Protein AF-A0A3D3RR50-F1 (afdb_monomer_lite)

Radius of gyration: 24.53 Å; chains: 1; bounding box: 63×45×63 Å

Sequence (146 aa):
MRALFVLNFIIPFVMICLGFFLRKYPVSDMSSQNGYNTPTSRKSQAHWDYAQKIAPDIFLSLGKILLIIEIIVNIILLLVQASVDNSIIVGACVGMVFLFLAFYQTESRIKEKFQDKTIGLSLLKLYGNSLFDHSFVFDIEKRVLI

Structure (mmCIF, N/CA/C/O backbone):
data_AF-A0A3D3RR50-F1
#
_entry.id   AF-A0A3D3RR50-F1
#
loop_
_atom_site.group_PDB
_atom_site.id
_atom_site.type_symbol
_atom_site.label_atom_id
_atom_site.label_alt_id
_atom_site.label_comp_id
_atom_site.label_asym_id
_atom_site.label_entity_id
_atom_site.label_seq_id
_atom_site.pdbx_PDB_ins_code
_atom_site.Cartn_x
_atom_site.Cartn_y
_atom_site.Cartn_z
_atom_site.occupancy
_atom_site.B_iso_or_equiv
_atom_site.auth_seq_id
_atom_site.auth_comp_id
_atom_site.auth_asym_id
_atom_site.auth_atom_id
_atom_site.pdbx_PDB_model_num
ATOM 1 N N . MET A 1 1 ? 17.407 -11.142 -21.395 1.00 67.31 1 MET A N 1
ATOM 2 C CA . MET A 1 1 ? 17.844 -10.229 -20.312 1.00 67.31 1 MET A CA 1
ATOM 3 C C . MET A 1 1 ? 16.911 -9.033 -20.078 1.00 67.31 1 MET A C 1
ATOM 5 O O . MET A 1 1 ? 16.655 -8.741 -18.924 1.00 67.31 1 MET A O 1
ATOM 9 N N . ARG A 1 2 ? 16.305 -8.392 -21.097 1.00 74.88 2 ARG A N 1
ATOM 10 C CA . ARG A 1 2 ? 15.352 -7.269 -20.881 1.00 74.88 2 ARG A CA 1
ATOM 11 C C . ARG A 1 2 ? 13.983 -7.653 -20.292 1.00 74.88 2 ARG A C 1
ATOM 13 O O . ARG A 1 2 ? 13.305 -6.804 -19.734 1.00 74.88 2 ARG A O 1
ATOM 20 N N . ALA A 1 3 ? 13.592 -8.926 -20.360 1.00 82.19 3 ALA A N 1
ATOM 21 C CA . ALA A 1 3 ? 12.351 -9.412 -19.747 1.00 82.19 3 ALA A CA 1
ATOM 22 C C . ALA A 1 3 ? 12.326 -9.269 -18.211 1.00 82.19 3 ALA A C 1
ATOM 24 O O . ALA A 1 3 ? 11.255 -9.237 -17.618 1.00 82.19 3 ALA A O 1
ATOM 25 N N . LEU A 1 4 ? 13.492 -9.141 -17.566 1.00 89.25 4 LEU A N 1
ATOM 26 C CA . LEU A 1 4 ? 13.601 -9.034 -16.109 1.00 89.25 4 LEU A CA 1
ATOM 27 C C . LEU A 1 4 ? 13.044 -7.714 -15.546 1.00 89.25 4 LEU A C 1
ATOM 29 O O . LEU A 1 4 ? 12.710 -7.662 -14.370 1.00 89.25 4 LEU A O 1
ATOM 33 N N . PHE A 1 5 ? 12.831 -6.690 -16.381 1.00 88.44 5 PHE A N 1
ATOM 34 C CA . PHE A 1 5 ? 12.135 -5.457 -15.982 1.00 88.44 5 PHE A CA 1
ATOM 35 C C . PHE A 1 5 ? 10.689 -5.711 -15.529 1.00 88.44 5 PHE A C 1
ATOM 37 O O . PHE A 1 5 ? 10.122 -4.903 -14.798 1.00 88.44 5 PHE A O 1
ATOM 44 N N . VAL A 1 6 ? 10.097 -6.854 -15.906 1.00 92.38 6 VAL A N 1
ATOM 45 C CA . VAL A 1 6 ? 8.762 -7.242 -15.436 1.00 92.38 6 VAL A CA 1
ATOM 46 C C . VAL A 1 6 ? 8.711 -7.438 -13.915 1.00 92.38 6 VAL A C 1
ATOM 48 O O . VAL A 1 6 ? 7.650 -7.287 -13.315 1.00 92.38 6 VAL A O 1
ATOM 51 N N . LEU A 1 7 ? 9.853 -7.736 -13.279 1.00 95.44 7 LEU A N 1
ATOM 52 C CA . LEU A 1 7 ? 9.950 -7.945 -11.832 1.00 95.44 7 LEU A CA 1
ATOM 53 C C . LEU A 1 7 ? 9.625 -6.673 -11.038 1.00 95.44 7 LEU A C 1
ATOM 55 O O . LEU A 1 7 ? 9.059 -6.767 -9.950 1.00 95.44 7 LEU A O 1
ATOM 59 N N . ASN A 1 8 ? 9.881 -5.492 -11.607 1.00 96.75 8 ASN A N 1
ATOM 60 C CA . ASN A 1 8 ? 9.548 -4.208 -10.983 1.00 96.75 8 ASN A CA 1
ATOM 61 C C . ASN A 1 8 ? 8.028 -4.024 -10.798 1.00 96.75 8 ASN A C 1
ATOM 63 O O . ASN A 1 8 ? 7.584 -3.281 -9.927 1.00 96.75 8 ASN A O 1
ATOM 67 N N . PHE A 1 9 ? 7.202 -4.767 -11.543 1.00 98.00 9 PHE A N 1
ATOM 68 C CA . PHE A 1 9 ? 5.745 -4.712 -11.410 1.00 98.00 9 PHE A CA 1
ATOM 69 C C . PHE A 1 9 ? 5.173 -5.634 -10.322 1.00 98.00 9 PHE A C 1
ATOM 71 O O . PHE A 1 9 ? 3.966 -5.593 -10.080 1.00 98.00 9 PHE A O 1
ATOM 78 N N . ILE A 1 10 ? 5.996 -6.436 -9.634 1.00 98.19 10 ILE A N 1
ATOM 79 C CA . ILE A 1 10 ? 5.517 -7.354 -8.586 1.00 98.19 10 ILE A CA 1
ATOM 80 C C . ILE A 1 10 ? 4.869 -6.581 -7.433 1.00 98.19 10 ILE A C 1
ATOM 82 O O . ILE A 1 10 ? 3.754 -6.906 -7.031 1.00 98.19 10 ILE A O 1
ATOM 86 N N . ILE A 1 11 ? 5.528 -5.541 -6.915 1.00 98.50 11 ILE A N 1
ATOM 87 C CA . ILE A 1 11 ? 5.008 -4.768 -5.778 1.00 98.50 11 ILE A CA 1
ATOM 88 C C . ILE A 1 11 ? 3.692 -4.045 -6.120 1.00 98.50 11 ILE A C 1
ATOM 90 O O . ILE A 1 11 ? 2.722 -4.253 -5.384 1.00 98.50 11 ILE A O 1
ATOM 94 N N . PRO A 1 12 ? 3.572 -3.257 -7.213 1.00 98.69 12 PRO A N 1
ATOM 95 C CA . PRO A 1 12 ? 2.291 -2.631 -7.543 1.00 98.69 12 PRO A CA 1
ATOM 96 C C . PRO A 1 12 ? 1.191 -3.661 -7.816 1.00 98.69 12 PRO A C 1
ATOM 98 O O . PRO A 1 12 ? 0.054 -3.455 -7.389 1.00 98.69 12 PRO A O 1
ATOM 101 N N . PHE A 1 13 ? 1.514 -4.793 -8.452 1.00 98.56 13 PHE A N 1
ATOM 102 C CA . PHE A 1 13 ? 0.559 -5.884 -8.647 1.00 98.56 13 PHE A CA 1
ATOM 103 C C . PHE A 1 13 ? 0.040 -6.430 -7.310 1.00 98.56 13 PHE A C 1
ATOM 105 O O . PHE A 1 13 ? -1.172 -6.476 -7.097 1.00 98.56 13 PHE A O 1
ATOM 112 N N . VAL A 1 14 ? 0.936 -6.766 -6.376 1.00 98.38 14 VAL A N 1
ATOM 113 C CA . VAL A 1 14 ? 0.569 -7.263 -5.041 1.00 98.38 14 VAL A CA 1
ATOM 114 C C . VAL A 1 14 ? -0.264 -6.237 -4.276 1.00 98.38 14 VAL A C 1
ATOM 116 O O . VAL A 1 14 ? -1.282 -6.608 -3.696 1.00 98.38 14 VAL A O 1
ATOM 119 N N . MET A 1 15 ? 0.103 -4.951 -4.301 1.00 98.69 15 MET A N 1
ATOM 120 C CA . MET A 1 15 ? -0.669 -3.890 -3.639 1.00 98.69 15 MET A CA 1
ATOM 121 C C . MET A 1 15 ? -2.094 -3.779 -4.196 1.00 98.69 15 MET A C 1
ATOM 123 O O . MET A 1 15 ? -3.051 -3.680 -3.425 1.00 98.69 15 MET A O 1
ATOM 127 N N . ILE A 1 16 ? -2.251 -3.835 -5.523 1.00 98.81 16 ILE A N 1
ATOM 128 C CA . ILE A 1 16 ? -3.561 -3.776 -6.183 1.00 98.81 16 ILE A CA 1
ATOM 129 C C . ILE A 1 16 ? -4.392 -5.017 -5.847 1.00 98.81 16 ILE A C 1
ATOM 131 O O . ILE A 1 16 ? -5.558 -4.882 -5.477 1.00 98.81 16 ILE A O 1
ATOM 135 N N . CYS A 1 17 ? -3.808 -6.214 -5.936 1.00 98.31 17 CYS A N 1
ATOM 136 C CA . CYS A 1 17 ? -4.487 -7.458 -5.581 1.00 98.31 17 CYS A CA 1
ATOM 137 C C . CYS A 1 17 ? -4.916 -7.459 -4.114 1.00 98.31 17 CYS A C 1
ATOM 139 O O . CYS A 1 17 ? -6.077 -7.737 -3.824 1.00 98.31 17 CYS A O 1
ATOM 141 N N . LEU A 1 18 ? -4.018 -7.096 -3.196 1.00 97.44 18 LEU A N 1
ATOM 142 C CA . LEU A 1 18 ? -4.314 -7.023 -1.768 1.00 97.44 18 LEU A CA 1
ATOM 143 C C . LEU A 1 18 ? -5.459 -6.044 -1.497 1.00 97.44 18 LEU A C 1
ATOM 145 O O . LEU A 1 18 ? -6.441 -6.413 -0.856 1.00 97.44 18 LEU A O 1
ATOM 149 N N . GLY A 1 19 ? -5.383 -4.824 -2.032 1.00 98.06 19 GLY A N 1
ATOM 150 C CA . GLY A 1 19 ? -6.453 -3.843 -1.877 1.00 98.06 19 GLY A CA 1
ATOM 151 C C . GLY A 1 19 ? -7.781 -4.308 -2.492 1.00 98.06 19 GLY A C 1
ATOM 152 O O . GLY A 1 19 ? -8.840 -4.104 -1.901 1.00 98.06 19 GLY A O 1
ATOM 153 N N . PHE A 1 20 ? -7.753 -5.003 -3.633 1.00 98.25 20 PHE A N 1
ATOM 154 C CA . PHE A 1 20 ? -8.950 -5.598 -4.234 1.00 98.25 20 PHE A CA 1
ATOM 155 C C . PHE A 1 20 ? -9.564 -6.688 -3.346 1.00 98.25 20 PHE A C 1
ATOM 157 O O . PHE A 1 20 ? -10.771 -6.661 -3.106 1.00 98.25 20 PHE A O 1
ATOM 164 N N . PHE A 1 21 ? -8.756 -7.618 -2.830 1.00 96.94 21 PHE A N 1
ATOM 165 C CA . PHE A 1 21 ? -9.234 -8.696 -1.964 1.00 96.94 21 PHE A CA 1
ATOM 166 C C . PHE A 1 21 ? -9.793 -8.166 -0.644 1.00 96.94 21 PHE A C 1
ATOM 168 O O . PHE A 1 21 ? -10.882 -8.580 -0.254 1.00 96.94 21 PHE A O 1
ATOM 175 N N . LEU A 1 22 ? -9.118 -7.200 -0.012 1.00 96.56 22 LEU A N 1
ATOM 176 C CA . LEU A 1 22 ? -9.614 -6.547 1.204 1.00 96.56 22 LEU A CA 1
ATOM 177 C C . LEU A 1 22 ? -10.958 -5.842 0.967 1.00 96.56 22 LEU A C 1
ATOM 179 O O . LEU A 1 22 ? -11.838 -5.889 1.821 1.00 96.56 22 LEU A O 1
ATOM 183 N N . ARG A 1 23 ? -11.146 -5.218 -0.206 1.00 96.62 23 ARG A N 1
ATOM 184 C CA . ARG A 1 23 ? -12.419 -4.578 -0.572 1.00 96.62 23 ARG A CA 1
ATOM 185 C C . ARG A 1 23 ? -13.516 -5.604 -0.850 1.00 96.62 23 ARG A C 1
ATOM 187 O O . ARG A 1 23 ? -14.666 -5.391 -0.478 1.00 96.62 23 ARG A O 1
ATOM 194 N N . LYS A 1 24 ? -13.184 -6.675 -1.575 1.00 96.69 24 LYS A N 1
ATOM 195 C CA . LYS A 1 24 ? -14.150 -7.681 -2.033 1.00 96.69 24 LYS A CA 1
ATOM 196 C C . LYS A 1 24 ? -14.622 -8.584 -0.895 1.00 96.69 24 LYS A C 1
ATOM 198 O O . LYS A 1 24 ? -15.780 -8.993 -0.905 1.00 96.69 24 LYS A O 1
ATOM 203 N N . TYR A 1 25 ? -13.740 -8.867 0.058 1.00 94.12 25 TYR A N 1
ATOM 204 C CA . TYR A 1 25 ? -13.984 -9.750 1.193 1.00 94.12 25 TYR A CA 1
ATOM 205 C C . TYR A 1 25 ? -13.689 -9.009 2.504 1.00 94.12 25 TYR A C 1
ATOM 207 O O . TYR A 1 25 ? -12.688 -9.299 3.164 1.00 94.12 25 TYR A O 1
ATOM 215 N N . PRO A 1 26 ? -14.524 -8.020 2.880 1.00 91.06 26 PRO A N 1
ATOM 216 C CA . PRO A 1 26 ? -14.343 -7.303 4.132 1.00 91.06 26 PRO A CA 1
ATOM 217 C C . PRO A 1 26 ? -14.500 -8.267 5.310 1.00 91.06 26 PRO A C 1
ATOM 219 O O . PRO A 1 26 ? -15.422 -9.081 5.355 1.00 91.06 26 PRO A O 1
ATOM 222 N N . VAL A 1 27 ? -13.593 -8.162 6.276 1.00 94.44 27 VAL A N 1
ATOM 223 C CA . VAL A 1 27 ? -13.540 -9.062 7.428 1.00 94.44 27 VAL A CA 1
ATOM 224 C C . VAL A 1 27 ? -14.124 -8.350 8.643 1.00 94.44 27 VAL A C 1
ATOM 226 O O . VAL A 1 27 ? -13.486 -7.468 9.201 1.00 94.44 27 VAL A O 1
ATOM 229 N N . SER A 1 28 ? -15.336 -8.703 9.067 1.00 91.56 28 SER A N 1
ATOM 230 C CA . SER A 1 28 ? -15.978 -8.066 10.231 1.00 91.56 28 SER A CA 1
ATOM 231 C C . SER A 1 28 ? -15.460 -8.595 11.569 1.00 91.56 28 SER A C 1
ATOM 233 O O . SER A 1 28 ? -15.462 -7.882 12.566 1.00 91.56 28 SER A O 1
ATOM 235 N N . ASP A 1 29 ? -15.013 -9.848 11.606 1.00 93.25 29 ASP A N 1
ATOM 236 C CA . ASP A 1 29 ? -14.582 -10.501 12.837 1.00 93.25 29 ASP A CA 1
ATOM 237 C C . ASP A 1 29 ? -13.131 -10.142 13.197 1.00 93.25 29 ASP A C 1
ATOM 239 O O . ASP A 1 29 ? -12.179 -10.582 12.543 1.00 93.25 29 ASP A O 1
ATOM 243 N N . MET A 1 30 ? -12.968 -9.378 14.282 1.00 93.62 30 MET A N 1
ATOM 244 C CA . MET A 1 30 ? -11.668 -8.998 14.841 1.00 93.62 30 MET A CA 1
ATOM 245 C C . MET A 1 30 ? -10.946 -10.164 15.537 1.00 93.62 30 MET A C 1
ATOM 247 O O . MET A 1 30 ? -9.796 -10.007 15.924 1.00 93.62 30 MET A O 1
ATOM 251 N N . SER A 1 31 ? -11.544 -11.336 15.728 1.00 92.38 31 SER A N 1
ATOM 252 C CA . SER A 1 31 ? -10.798 -12.517 16.194 1.00 92.38 31 SER A CA 1
ATOM 253 C C . SER A 1 31 ? -10.083 -13.245 15.047 1.00 92.38 31 SER A C 1
ATOM 255 O O . SER A 1 31 ? -9.113 -13.972 15.268 1.00 92.38 31 SER A O 1
ATOM 257 N N . SER A 1 32 ? -10.499 -12.994 13.802 1.00 88.25 32 SER A N 1
ATOM 258 C CA . SER A 1 32 ? -9.917 -13.633 12.623 1.00 88.25 32 SER A CA 1
ATOM 259 C C . SER A 1 32 ? -8.492 -13.145 12.349 1.00 88.25 32 SER A C 1
ATOM 261 O O . SER A 1 32 ? -8.157 -11.991 12.604 1.00 88.25 32 SER A O 1
ATOM 263 N N . GLN A 1 33 ? -7.632 -13.989 11.775 1.00 85.94 33 GLN A N 1
ATOM 264 C CA . GLN A 1 33 ? -6.267 -13.592 11.386 1.00 85.94 33 GLN A CA 1
ATOM 265 C C . GLN A 1 33 ? -6.196 -12.870 10.026 1.00 85.94 33 GLN A C 1
ATOM 267 O O . GLN A 1 33 ? -5.126 -12.399 9.643 1.00 85.94 33 GLN A O 1
ATOM 272 N N . ASN A 1 34 ? -7.326 -12.754 9.324 1.00 89.62 34 ASN A N 1
ATOM 273 C CA . ASN A 1 34 ? -7.429 -12.186 7.980 1.00 89.62 34 ASN A CA 1
ATOM 274 C C . ASN A 1 34 ? -7.756 -10.687 8.005 1.00 89.62 34 ASN A C 1
ATOM 276 O O . ASN A 1 34 ? -8.201 -10.155 9.014 1.00 89.62 34 ASN A O 1
ATOM 280 N N . GLY A 1 35 ? -7.585 -10.012 6.866 1.00 94.38 35 GLY A N 1
ATOM 281 C CA . GLY A 1 35 ? -7.844 -8.577 6.735 1.00 94.38 35 GLY A CA 1
ATOM 282 C C . GLY A 1 35 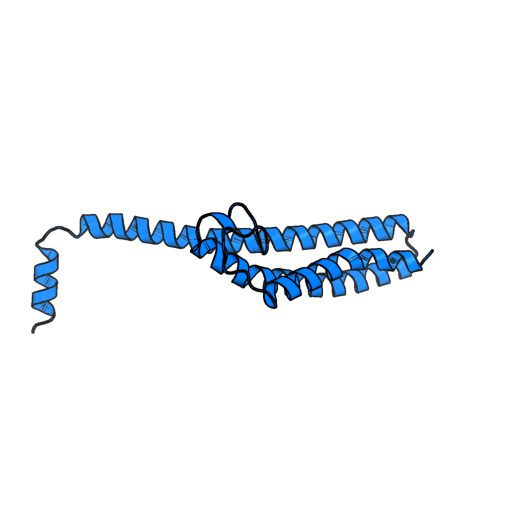? -6.632 -7.714 7.095 1.00 94.38 35 GLY A C 1
ATOM 283 O O . GLY A 1 35 ? -5.514 -8.205 7.259 1.00 94.38 35 GLY A O 1
ATOM 284 N N . TYR A 1 36 ? -6.841 -6.402 7.208 1.00 97.06 36 TYR A N 1
ATOM 285 C CA . TYR A 1 36 ? -5.790 -5.470 7.615 1.00 97.06 36 TYR A CA 1
ATOM 286 C C . TYR A 1 36 ? -5.505 -5.592 9.123 1.00 97.06 36 TYR A C 1
ATOM 288 O O . TYR A 1 36 ? -6.213 -5.042 9.972 1.00 97.06 36 TYR A O 1
ATOM 296 N N . ASN A 1 37 ? -4.474 -6.365 9.452 1.00 95.56 37 ASN A N 1
ATOM 297 C CA . ASN A 1 37 ? -4.185 -6.841 10.799 1.00 95.56 37 ASN A CA 1
ATOM 298 C C . ASN A 1 37 ? -2.890 -6.215 11.345 1.00 95.56 37 ASN A C 1
ATOM 300 O O . ASN A 1 37 ? -1.797 -6.730 11.118 1.00 95.56 37 ASN A O 1
ATOM 304 N N . THR A 1 38 ? -3.018 -5.105 12.073 1.00 96.19 38 THR A N 1
ATOM 305 C CA . THR A 1 38 ? -1.912 -4.415 12.749 1.00 96.19 38 THR A CA 1
ATOM 306 C C . THR A 1 38 ? -2.242 -4.215 14.232 1.00 96.19 38 THR A C 1
ATOM 308 O O . THR A 1 38 ? -3.417 -4.220 14.613 1.00 96.19 38 THR A O 1
ATOM 311 N N . PRO A 1 39 ? -1.242 -3.989 15.108 1.00 95.69 39 PRO A N 1
ATOM 312 C CA . PRO A 1 39 ? -1.504 -3.699 16.518 1.00 95.69 39 PRO A CA 1
ATOM 313 C C . PRO A 1 39 ? -2.458 -2.514 16.731 1.00 95.69 39 PRO A C 1
ATOM 315 O O . PRO A 1 39 ? -3.266 -2.529 17.657 1.00 95.69 39 PRO A O 1
ATOM 318 N N . THR A 1 40 ? -2.407 -1.495 15.864 1.00 95.44 40 THR A N 1
ATOM 319 C CA . THR A 1 40 ? -3.322 -0.348 15.940 1.00 95.44 40 THR A CA 1
ATOM 320 C C . THR A 1 40 ? -4.743 -0.730 15.525 1.00 95.44 40 THR A C 1
ATOM 322 O O . THR A 1 40 ? -5.687 -0.310 16.196 1.00 95.44 40 THR A O 1
ATOM 325 N N . SER A 1 41 ? -4.924 -1.536 14.468 1.00 96.12 41 SER A N 1
ATOM 326 C CA . SER A 1 41 ? -6.264 -1.963 14.034 1.00 96.12 41 SER A CA 1
ATOM 327 C C . SER A 1 41 ? -6.947 -2.895 15.040 1.00 96.12 41 SER A C 1
ATOM 329 O O . SER A 1 41 ? -8.167 -2.884 15.154 1.00 96.12 41 SER A O 1
ATOM 331 N N . ARG A 1 42 ? -6.175 -3.647 15.833 1.00 95.50 42 ARG A N 1
ATOM 332 C CA . ARG A 1 42 ? -6.672 -4.612 16.834 1.00 95.50 42 ARG A CA 1
ATOM 333 C C . ARG A 1 42 ? -7.082 -4.015 18.186 1.00 95.50 42 ARG A C 1
ATOM 335 O O . ARG A 1 42 ? -7.509 -4.760 19.061 1.00 95.50 42 ARG A O 1
ATOM 342 N N . LYS A 1 43 ? -6.955 -2.699 18.403 1.00 95.38 43 LYS A N 1
ATOM 343 C CA . LYS A 1 43 ? -7.220 -2.084 19.723 1.00 95.38 43 LYS A CA 1
ATOM 344 C C . LYS A 1 43 ? -8.670 -2.224 20.194 1.00 95.38 43 LYS A C 1
ATOM 346 O O . LYS A 1 43 ? -8.921 -2.289 21.392 1.00 95.38 43 LYS A O 1
ATOM 351 N N . SER A 1 44 ? -9.625 -2.203 19.269 1.00 95.56 44 SER A N 1
ATOM 352 C CA . SER A 1 44 ? -11.043 -2.444 19.542 1.00 95.56 44 SER A CA 1
ATOM 353 C C . SER A 1 44 ? -11.784 -2.747 18.245 1.00 95.56 44 SER A C 1
ATOM 355 O O . SER A 1 44 ? -11.289 -2.417 17.168 1.00 95.56 44 SER A O 1
ATOM 357 N N . GLN A 1 45 ? -13.007 -3.276 18.339 1.00 96.12 45 GLN A N 1
ATOM 358 C CA . GLN A 1 45 ? -13.845 -3.531 17.162 1.00 96.12 45 GLN A CA 1
ATOM 359 C C . GLN A 1 45 ? -14.012 -2.278 16.283 1.00 96.12 45 GLN A C 1
ATOM 361 O O . GLN A 1 45 ? -13.927 -2.350 15.066 1.00 96.12 45 GLN A O 1
ATOM 366 N N . ALA A 1 46 ? -14.130 -1.092 16.889 1.00 96.25 46 ALA A N 1
ATOM 367 C CA . ALA A 1 46 ? -14.210 0.156 16.131 1.00 96.25 46 ALA A CA 1
ATOM 368 C C . ALA A 1 46 ? -12.918 0.473 15.348 1.00 96.25 46 ALA A C 1
ATOM 370 O O . ALA A 1 46 ? -12.998 0.994 14.233 1.00 96.25 46 ALA A O 1
ATOM 371 N N . HIS A 1 47 ? -11.736 0.180 15.912 1.00 97.06 47 HIS A N 1
ATOM 372 C CA . HIS A 1 47 ? -10.465 0.320 15.188 1.00 97.06 47 HIS A CA 1
ATOM 373 C C . HIS A 1 47 ? -10.398 -0.670 14.030 1.00 97.06 47 HIS A C 1
ATOM 375 O O . HIS A 1 47 ? -9.994 -0.290 12.931 1.00 97.06 47 HIS A O 1
ATOM 381 N N . TRP A 1 48 ? -10.840 -1.902 14.275 1.00 97.50 48 TRP A N 1
ATOM 382 C CA . TRP A 1 48 ? -10.871 -2.970 13.292 1.00 97.50 48 TRP A CA 1
ATOM 383 C C . TRP A 1 48 ? -11.745 -2.598 12.097 1.00 97.50 48 TRP A C 1
ATOM 385 O O . TRP A 1 48 ? -11.247 -2.525 10.974 1.00 97.50 48 TRP A O 1
ATOM 395 N N . ASP A 1 49 ? -13.008 -2.255 12.348 1.00 97.44 49 ASP A N 1
ATOM 396 C CA . ASP A 1 49 ? -13.978 -1.888 11.314 1.00 97.44 49 ASP A CA 1
ATOM 397 C C . ASP A 1 49 ? -13.489 -0.692 10.494 1.00 97.44 49 ASP A C 1
ATOM 399 O O . ASP A 1 49 ? -13.614 -0.652 9.267 1.00 97.44 49 ASP A O 1
ATOM 403 N N . TYR A 1 50 ? -12.891 0.296 11.165 1.00 97.75 50 TYR A N 1
ATOM 404 C CA . TYR A 1 50 ? -12.342 1.455 10.479 1.00 97.75 50 TYR A CA 1
ATOM 405 C C . TYR A 1 50 ? -11.132 1.100 9.613 1.00 97.75 50 TYR A C 1
ATOM 407 O O . TYR A 1 50 ? -11.049 1.568 8.478 1.00 97.75 50 TYR A O 1
ATOM 415 N N . ALA A 1 51 ? -10.225 0.258 10.109 1.00 97.94 51 ALA A N 1
ATOM 416 C CA . ALA A 1 51 ? -9.061 -0.191 9.361 1.00 97.94 51 ALA A CA 1
ATOM 417 C C . ALA A 1 51 ? -9.460 -0.992 8.112 1.00 97.94 51 ALA A C 1
ATOM 419 O O . ALA A 1 51 ? -8.984 -0.679 7.019 1.00 97.94 51 ALA A O 1
ATOM 420 N N . GLN A 1 52 ? -10.391 -1.950 8.245 1.00 97.94 52 GLN A N 1
ATOM 421 C CA . GLN A 1 52 ? -10.906 -2.722 7.105 1.00 97.94 52 GLN A CA 1
ATOM 422 C C . GLN A 1 52 ? -11.605 -1.833 6.073 1.00 97.94 52 GLN A C 1
ATOM 424 O O . GLN A 1 52 ? -11.57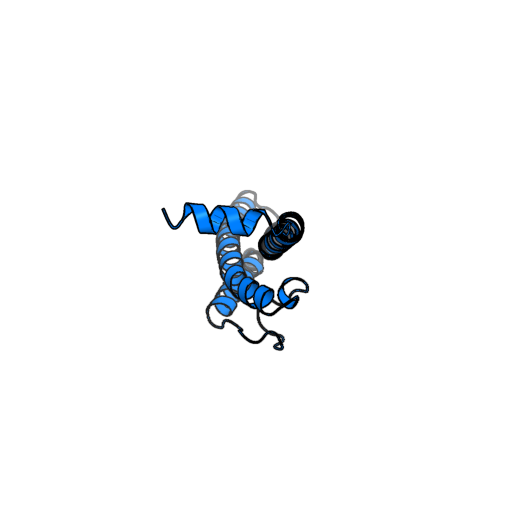1 -2.130 4.882 1.00 97.94 52 GLN A O 1
ATOM 429 N N . LYS A 1 53 ? -12.207 -0.721 6.510 1.00 97.88 53 LYS A N 1
ATOM 430 C CA . LYS A 1 53 ? -12.840 0.250 5.615 1.00 97.88 53 LYS A CA 1
ATOM 431 C C . LYS A 1 53 ? -11.829 1.057 4.797 1.00 97.88 53 LYS A C 1
ATOM 433 O O . LYS A 1 53 ? -12.081 1.295 3.621 1.00 97.88 53 LYS A O 1
ATOM 438 N N . ILE A 1 54 ? -10.732 1.529 5.396 1.00 98.38 54 ILE A N 1
ATOM 439 C CA . ILE A 1 54 ? -9.825 2.485 4.728 1.00 98.38 54 ILE A CA 1
ATOM 440 C C . ILE A 1 54 ? -8.637 1.829 4.017 1.00 98.38 54 ILE A C 1
ATOM 442 O O . ILE A 1 54 ? -8.172 2.358 3.008 1.00 98.38 54 ILE A O 1
ATOM 446 N N . ALA A 1 55 ? -8.147 0.690 4.516 1.00 98.44 55 ALA A N 1
ATOM 447 C CA . ALA A 1 55 ? -6.978 0.017 3.957 1.00 98.44 55 ALA A CA 1
ATOM 448 C C . ALA A 1 55 ? -7.141 -0.363 2.470 1.00 98.44 55 ALA A C 1
ATOM 450 O O . ALA A 1 55 ? -6.224 -0.075 1.697 1.00 98.44 55 ALA A O 1
ATOM 451 N N . PRO A 1 56 ? -8.280 -0.932 2.012 1.00 98.50 56 PRO A N 1
ATOM 452 C CA . PRO A 1 56 ? -8.428 -1.335 0.615 1.00 98.50 56 PRO A CA 1
ATOM 453 C C . PRO A 1 56 ? -8.201 -0.176 -0.360 1.00 98.50 56 PRO A C 1
ATOM 455 O O . PRO A 1 56 ? -7.504 -0.323 -1.363 1.00 98.50 56 PRO A O 1
ATOM 458 N N . ASP A 1 57 ? -8.756 0.993 -0.040 1.00 98.56 57 ASP A N 1
ATOM 459 C CA . ASP A 1 57 ? -8.716 2.175 -0.898 1.00 98.56 57 ASP A CA 1
ATOM 460 C C . ASP A 1 57 ? -7.317 2.791 -0.948 1.00 98.56 57 ASP A C 1
ATOM 462 O O . ASP A 1 57 ? -6.866 3.207 -2.016 1.00 98.56 57 ASP A O 1
ATOM 466 N N . ILE A 1 58 ? -6.608 2.798 0.184 1.00 98.69 58 ILE A N 1
ATOM 467 C CA . ILE A 1 58 ? -5.225 3.282 0.273 1.00 98.69 58 ILE A CA 1
ATOM 468 C C . ILE A 1 58 ? -4.299 2.390 -0.561 1.00 98.69 58 ILE A C 1
ATOM 470 O O . ILE A 1 58 ? -3.562 2.902 -1.406 1.00 98.69 58 ILE A O 1
ATOM 474 N N . PHE A 1 59 ? -4.375 1.065 -0.388 1.00 98.69 59 PHE A N 1
ATOM 475 C CA . PHE A 1 59 ? -3.551 0.113 -1.142 1.00 98.69 59 PHE A CA 1
ATOM 476 C C . PHE A 1 59 ? -3.869 0.131 -2.641 1.00 98.69 59 PHE A C 1
ATOM 478 O O . PHE A 1 59 ? -2.947 0.164 -3.456 1.00 98.69 59 PHE A O 1
ATOM 485 N N . LEU A 1 60 ? -5.152 0.178 -3.024 1.00 98.69 60 LEU A N 1
ATOM 486 C CA . LEU A 1 60 ? -5.556 0.283 -4.431 1.00 98.69 60 LEU A CA 1
ATOM 487 C C . LEU A 1 60 ? -5.074 1.585 -5.074 1.00 98.69 60 LEU A C 1
ATOM 489 O O . LEU A 1 60 ? -4.604 1.562 -6.211 1.00 98.69 60 LEU A O 1
ATOM 493 N N . SER A 1 61 ? -5.215 2.714 -4.379 1.00 98.62 61 SER A N 1
ATOM 494 C CA . SER A 1 61 ? -4.808 4.020 -4.901 1.00 98.62 61 SER A CA 1
ATOM 495 C C . SER A 1 61 ? -3.291 4.088 -5.085 1.00 98.62 61 SER A C 1
ATOM 497 O O . SER A 1 61 ? -2.810 4.330 -6.193 1.00 98.62 61 SER A O 1
ATOM 499 N N . LEU A 1 62 ? -2.527 3.777 -4.033 1.00 98.75 62 LEU A N 1
ATOM 500 C CA . LEU A 1 62 ? -1.066 3.819 -4.081 1.00 98.75 62 LEU A CA 1
ATOM 501 C C . LEU A 1 62 ? -0.478 2.758 -5.012 1.00 98.75 62 LEU A C 1
ATOM 503 O O . LEU A 1 62 ? 0.480 3.057 -5.713 1.00 98.75 62 LEU A O 1
ATOM 507 N N . GLY A 1 63 ? -1.065 1.560 -5.085 1.00 98.81 63 GLY A N 1
ATOM 508 C CA . GLY A 1 63 ? -0.628 0.518 -6.015 1.00 98.81 63 GLY A CA 1
ATOM 509 C C . GLY A 1 63 ? -0.802 0.922 -7.482 1.00 98.81 63 GLY A C 1
ATOM 510 O O . GLY A 1 63 ? 0.085 0.677 -8.295 1.00 98.81 63 GLY A O 1
ATOM 511 N N . LYS A 1 64 ? -1.903 1.608 -7.830 1.00 98.81 64 LYS A N 1
ATOM 512 C CA . LYS A 1 64 ? -2.111 2.158 -9.184 1.00 98.81 64 LYS A CA 1
ATOM 513 C C . LYS A 1 64 ? -1.134 3.286 -9.509 1.00 98.81 64 LYS A C 1
ATOM 515 O O . LYS A 1 64 ? -0.610 3.321 -10.617 1.00 98.81 64 LYS A O 1
ATOM 520 N N . ILE A 1 65 ? -0.884 4.187 -8.556 1.00 98.75 65 ILE A N 1
ATOM 521 C CA . ILE A 1 65 ? 0.108 5.260 -8.719 1.00 98.75 65 ILE A CA 1
ATOM 522 C C . ILE A 1 65 ? 1.500 4.651 -8.922 1.00 98.75 65 ILE A C 1
ATOM 524 O O . ILE A 1 65 ? 2.188 5.012 -9.874 1.00 98.75 65 ILE A O 1
ATOM 528 N N . LEU A 1 66 ? 1.880 3.681 -8.085 1.00 98.81 66 LEU A N 1
ATOM 529 C CA . LEU A 1 66 ? 3.148 2.968 -8.200 1.00 98.81 66 LEU A CA 1
ATOM 530 C C . LEU A 1 66 ? 3.274 2.255 -9.550 1.00 98.81 66 LEU A C 1
ATOM 532 O O . LEU A 1 66 ? 4.325 2.341 -10.167 1.00 98.81 66 LEU A O 1
ATOM 536 N N . LEU A 1 67 ? 2.215 1.610 -10.053 1.00 98.75 67 LEU A N 1
ATOM 537 C CA . LEU A 1 67 ? 2.241 0.960 -11.367 1.00 98.75 67 LEU A CA 1
ATOM 538 C C . LEU A 1 67 ? 2.620 1.945 -12.483 1.00 98.75 67 LEU A C 1
ATOM 540 O O . LEU A 1 67 ? 3.452 1.627 -13.328 1.00 98.75 67 LEU A O 1
ATOM 544 N N . ILE A 1 68 ? 2.030 3.143 -12.474 1.00 98.69 68 ILE A N 1
ATOM 545 C CA . ILE A 1 68 ? 2.338 4.190 -13.458 1.00 98.69 68 ILE A CA 1
ATOM 546 C C . ILE A 1 68 ? 3.789 4.664 -13.297 1.00 98.69 68 ILE A C 1
ATOM 548 O O . ILE A 1 68 ? 4.498 4.814 -14.291 1.00 98.69 68 ILE A O 1
ATOM 552 N N . ILE A 1 69 ? 4.248 4.857 -12.057 1.00 98.44 69 ILE A N 1
ATOM 553 C CA . ILE A 1 69 ? 5.629 5.262 -11.763 1.00 98.44 69 ILE A CA 1
ATOM 554 C C . ILE A 1 69 ? 6.626 4.209 -12.253 1.00 98.44 69 ILE A C 1
ATOM 556 O O . ILE A 1 69 ? 7.577 4.572 -12.936 1.00 98.44 69 ILE A O 1
ATOM 560 N N . GLU A 1 70 ? 6.394 2.924 -11.986 1.00 97.94 70 GLU A N 1
ATOM 561 C CA . GLU A 1 70 ? 7.266 1.832 -12.438 1.00 97.94 70 GLU A CA 1
ATOM 562 C C . GLU A 1 70 ? 7.336 1.749 -13.965 1.00 97.94 70 GLU A C 1
ATOM 564 O O . GLU A 1 70 ? 8.406 1.515 -14.526 1.00 97.94 70 GLU A O 1
ATOM 569 N N . ILE A 1 71 ? 6.224 1.997 -14.669 1.00 97.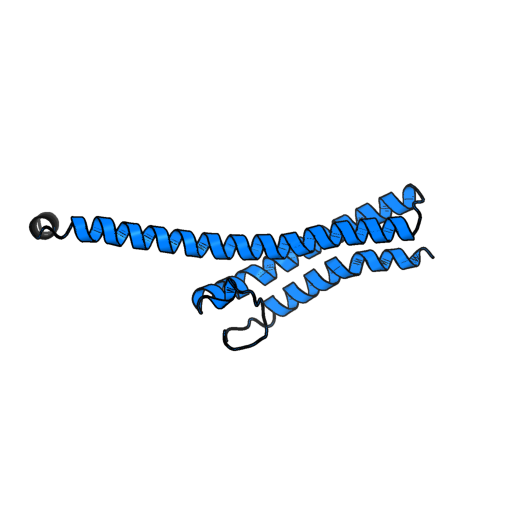88 71 ILE A N 1
ATOM 570 C CA . ILE A 1 71 ? 6.228 2.074 -16.138 1.00 97.88 71 ILE A CA 1
ATOM 571 C C . ILE A 1 71 ? 7.161 3.202 -16.602 1.00 97.88 71 ILE A C 1
ATOM 573 O O . ILE A 1 71 ? 8.004 2.978 -17.472 1.00 97.88 71 ILE A O 1
ATOM 577 N N . ILE A 1 72 ? 7.048 4.394 -16.010 1.00 97.88 72 ILE A N 1
ATOM 578 C CA . ILE A 1 72 ? 7.868 5.560 -16.373 1.00 97.88 72 ILE A CA 1
ATOM 579 C C . ILE A 1 72 ? 9.347 5.315 -16.042 1.00 97.88 72 ILE A C 1
ATOM 581 O O . ILE A 1 72 ? 10.208 5.529 -16.896 1.00 97.88 72 ILE A O 1
ATOM 585 N N . VAL A 1 73 ? 9.645 4.832 -14.833 1.00 95.69 73 VAL A N 1
ATOM 586 C CA . VAL A 1 73 ? 11.007 4.521 -14.372 1.00 95.69 73 VAL A CA 1
ATOM 587 C C . VAL A 1 73 ? 11.654 3.483 -15.286 1.00 95.69 73 VAL A C 1
ATOM 589 O O . VAL A 1 73 ? 12.768 3.701 -15.760 1.00 95.69 73 VAL A O 1
ATOM 592 N N . ASN A 1 74 ? 10.942 2.408 -15.627 1.00 95.56 74 ASN A N 1
ATOM 593 C CA . ASN A 1 74 ? 11.449 1.386 -16.540 1.00 95.56 74 ASN A CA 1
ATOM 594 C C . ASN A 1 74 ? 11.730 1.936 -17.944 1.00 95.56 74 ASN A C 1
ATOM 596 O O . ASN A 1 74 ? 12.766 1.605 -18.520 1.00 95.56 74 ASN A O 1
ATOM 600 N N . ILE A 1 75 ? 10.857 2.789 -18.494 1.00 95.56 75 ILE A N 1
ATOM 601 C CA . ILE A 1 75 ? 11.098 3.435 -19.795 1.00 95.56 75 ILE A CA 1
ATOM 602 C C . ILE A 1 75 ? 12.375 4.280 -19.740 1.00 95.56 75 ILE A C 1
ATOM 604 O O . ILE A 1 75 ? 13.232 4.136 -20.610 1.00 95.56 75 ILE A O 1
ATOM 608 N N . ILE A 1 76 ? 12.542 5.114 -18.709 1.00 95.69 76 ILE A N 1
ATOM 609 C CA . ILE A 1 76 ? 13.735 5.960 -18.547 1.00 95.69 76 ILE A CA 1
ATOM 610 C C . ILE A 1 76 ? 14.999 5.099 -18.458 1.00 95.69 76 ILE A C 1
ATOM 612 O O . ILE A 1 76 ? 15.963 5.352 -19.179 1.00 95.69 76 ILE A O 1
ATOM 616 N N . LEU A 1 77 ? 14.985 4.057 -17.625 1.00 93.62 77 LEU A N 1
ATOM 617 C CA . LEU A 1 77 ? 16.124 3.158 -17.425 1.00 93.62 77 LEU A CA 1
ATOM 618 C C . LEU A 1 77 ? 16.507 2.400 -18.704 1.00 93.62 77 LEU A C 1
ATOM 620 O O . LEU A 1 77 ? 17.694 2.212 -18.980 1.00 93.62 77 LEU A O 1
ATOM 624 N N . LEU A 1 78 ? 15.521 2.023 -19.525 1.00 92.75 78 LEU A N 1
ATOM 625 C CA . LEU A 1 78 ? 15.759 1.435 -20.844 1.00 92.75 78 LEU A CA 1
ATOM 626 C C . LEU A 1 78 ? 16.393 2.436 -21.819 1.00 92.75 78 LEU A C 1
ATOM 628 O O . LEU A 1 78 ? 17.303 2.060 -22.558 1.00 92.75 78 LEU A O 1
ATOM 632 N N . LEU A 1 79 ? 15.941 3.694 -21.819 1.00 94.88 79 LEU A N 1
ATOM 633 C CA . LEU A 1 79 ? 16.467 4.743 -22.702 1.00 94.88 79 LEU A CA 1
ATOM 634 C C . LEU A 1 79 ? 17.920 5.101 -22.375 1.00 94.88 79 LEU A C 1
ATOM 636 O O . LEU A 1 79 ? 18.725 5.270 -23.288 1.00 94.88 79 LEU A O 1
ATOM 640 N N . VAL A 1 80 ? 18.275 5.157 -21.088 1.00 94.81 80 VAL A N 1
ATOM 641 C CA . VAL A 1 80 ? 19.660 5.406 -20.642 1.00 94.81 80 VAL A CA 1
ATOM 642 C C . VAL A 1 80 ? 20.535 4.149 -20.666 1.00 94.81 80 VAL A C 1
ATOM 644 O O . VAL A 1 80 ? 21.691 4.204 -20.258 1.00 94.81 80 VAL A O 1
ATOM 647 N N . GLN A 1 81 ? 19.997 3.019 -21.140 1.00 93.25 81 GLN A N 1
ATOM 648 C CA . GLN A 1 81 ? 20.693 1.732 -21.231 1.00 93.25 81 GLN A CA 1
ATOM 649 C C . GLN A 1 81 ? 21.293 1.281 -19.889 1.00 93.25 81 GLN A C 1
ATOM 651 O O . GLN A 1 81 ? 22.380 0.703 -19.843 1.00 93.25 81 GLN A O 1
ATOM 656 N N . ALA A 1 82 ? 20.577 1.538 -18.790 1.00 92.38 82 ALA A N 1
ATOM 657 C CA . ALA A 1 82 ? 20.983 1.078 -17.471 1.00 92.38 82 ALA A CA 1
ATOM 658 C C . ALA A 1 82 ? 21.121 -0.452 -17.450 1.00 92.38 82 ALA A C 1
ATOM 660 O O . ALA A 1 82 ? 20.396 -1.177 -18.143 1.00 92.38 82 ALA A O 1
ATOM 661 N N . SER A 1 83 ? 22.041 -0.960 -16.625 1.00 94.62 83 SER A N 1
ATOM 662 C CA . SER A 1 83 ? 22.140 -2.401 -16.408 1.00 94.62 83 SER A CA 1
ATOM 663 C C . SER A 1 83 ? 20.833 -2.936 -15.815 1.00 94.62 83 SER A C 1
ATOM 665 O O . SER A 1 83 ? 20.111 -2.241 -15.090 1.00 94.62 83 SER A O 1
ATOM 667 N N . VAL A 1 84 ? 20.521 -4.192 -16.137 1.00 92.38 84 VAL A N 1
ATOM 668 C CA . VAL A 1 84 ? 19.315 -4.862 -15.634 1.00 92.38 84 VAL A CA 1
ATOM 669 C C . VAL A 1 84 ? 19.322 -4.897 -14.105 1.00 92.38 84 VAL A C 1
ATOM 671 O O . VAL A 1 84 ? 18.319 -4.550 -13.490 1.00 92.38 84 VAL A O 1
ATOM 674 N N . ASP A 1 85 ? 20.466 -5.220 -13.502 1.00 94.06 85 ASP A N 1
ATOM 675 C CA . ASP A 1 85 ? 20.612 -5.328 -12.047 1.00 94.06 85 ASP A CA 1
ATOM 676 C C . ASP A 1 85 ? 20.321 -3.996 -11.347 1.00 94.06 85 ASP A C 1
ATOM 678 O O . ASP A 1 85 ? 19.499 -3.943 -10.432 1.00 94.06 85 ASP A O 1
ATOM 682 N N . ASN A 1 86 ? 20.903 -2.892 -11.833 1.00 93.50 86 ASN A N 1
ATOM 683 C CA . ASN A 1 86 ? 20.638 -1.562 -11.278 1.00 93.50 86 ASN A CA 1
ATOM 684 C C . ASN A 1 86 ? 19.167 -1.169 -11.449 1.00 93.50 86 ASN A C 1
ATOM 686 O O . ASN A 1 86 ? 18.580 -0.563 -10.556 1.00 93.50 86 ASN A O 1
ATOM 690 N N . SER A 1 87 ? 18.561 -1.536 -12.579 1.00 94.50 87 SER A N 1
ATOM 691 C CA . SER A 1 87 ? 17.161 -1.214 -12.860 1.00 94.50 87 SER A CA 1
ATOM 692 C C . SER A 1 87 ? 16.195 -1.937 -11.922 1.00 94.50 87 SER A C 1
ATOM 694 O O . SER A 1 87 ? 15.201 -1.353 -11.488 1.00 94.50 87 SER A O 1
ATOM 696 N N . ILE A 1 88 ? 16.501 -3.190 -11.578 1.00 95.94 88 ILE A N 1
ATOM 697 C CA . ILE A 1 88 ? 15.722 -3.970 -10.611 1.00 95.94 88 ILE A CA 1
ATOM 698 C C . ILE A 1 88 ? 15.891 -3.399 -9.204 1.00 95.94 88 ILE A C 1
ATOM 700 O O . ILE A 1 88 ? 14.908 -3.266 -8.482 1.00 95.94 88 ILE A O 1
ATOM 704 N N . ILE A 1 89 ? 17.112 -3.021 -8.812 1.00 96.50 89 ILE A N 1
ATOM 705 C CA . ILE A 1 89 ? 17.370 -2.418 -7.496 1.00 96.50 89 ILE A CA 1
ATOM 706 C C . ILE A 1 89 ? 16.592 -1.107 -7.342 1.00 96.50 89 ILE A C 1
ATOM 708 O O . ILE A 1 89 ? 15.916 -0.912 -6.334 1.00 96.50 89 ILE A O 1
ATOM 712 N N . VAL A 1 90 ? 16.639 -0.228 -8.349 1.00 96.38 90 VAL A N 1
ATOM 713 C CA . VAL A 1 90 ? 15.912 1.050 -8.324 1.00 96.38 90 VAL A CA 1
ATOM 714 C C . VAL A 1 90 ? 14.402 0.825 -8.229 1.00 96.38 90 VAL A C 1
ATOM 716 O O . VAL A 1 90 ? 13.773 1.407 -7.345 1.00 96.38 90 VAL A O 1
ATOM 719 N N . GLY A 1 91 ? 13.830 -0.037 -9.076 1.00 97.38 91 GLY A N 1
ATOM 720 C CA . GLY A 1 91 ? 12.400 -0.367 -9.023 1.00 97.38 91 GLY A CA 1
ATOM 721 C C . GLY A 1 91 ? 11.999 -0.978 -7.678 1.00 97.38 91 G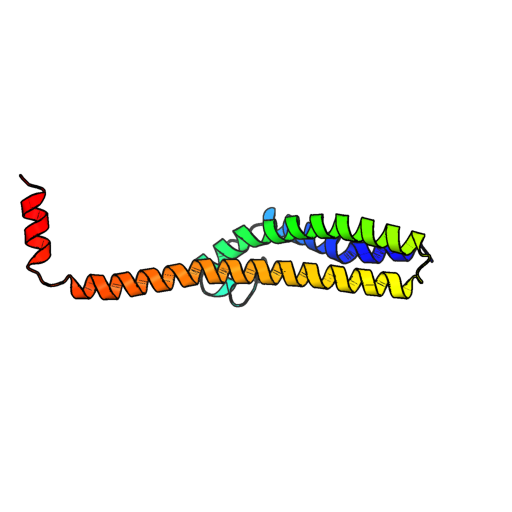LY A C 1
ATOM 722 O O . GLY A 1 91 ? 11.063 -0.521 -7.031 1.00 97.38 91 GLY A O 1
ATOM 723 N N . ALA A 1 92 ? 12.775 -1.932 -7.159 1.00 97.62 92 ALA A N 1
ATOM 724 C CA . ALA A 1 92 ? 12.526 -2.512 -5.841 1.00 97.62 92 ALA A CA 1
ATOM 725 C C . ALA A 1 92 ? 12.530 -1.450 -4.726 1.00 97.62 92 ALA A C 1
ATOM 727 O O . ALA A 1 92 ? 11.634 -1.450 -3.882 1.00 97.62 92 ALA A O 1
ATOM 728 N N . CYS A 1 93 ? 13.484 -0.513 -4.727 1.00 98.06 93 CYS A N 1
ATOM 729 C CA . CYS A 1 93 ? 13.513 0.586 -3.760 1.00 98.06 93 CYS A CA 1
ATOM 730 C C . CYS A 1 93 ? 12.269 1.482 -3.863 1.00 98.06 93 CYS A C 1
ATOM 732 O O . CYS A 1 93 ? 11.653 1.784 -2.839 1.00 98.06 93 CYS A O 1
ATOM 734 N N . VAL A 1 94 ? 11.876 1.879 -5.078 1.00 98.31 94 VAL A N 1
ATOM 735 C CA . VAL A 1 94 ? 10.674 2.697 -5.318 1.00 98.31 94 VAL A CA 1
ATOM 736 C C . VAL A 1 94 ? 9.417 1.963 -4.845 1.00 98.31 94 VAL A C 1
ATOM 738 O O . VAL A 1 94 ? 8.621 2.524 -4.085 1.00 98.31 94 VAL A O 1
ATOM 741 N N . GLY A 1 95 ? 9.268 0.689 -5.207 1.00 98.44 95 GLY A N 1
ATOM 742 C CA . GLY A 1 95 ? 8.152 -0.138 -4.768 1.00 98.44 95 GLY A CA 1
ATOM 743 C C . GLY A 1 95 ? 8.081 -0.292 -3.248 1.00 98.44 95 GLY A C 1
ATOM 744 O O . GLY A 1 95 ? 7.004 -0.136 -2.669 1.00 98.44 95 GLY A O 1
ATOM 745 N N . MET A 1 96 ? 9.213 -0.515 -2.573 1.00 98.44 96 MET A N 1
ATOM 746 C CA . MET A 1 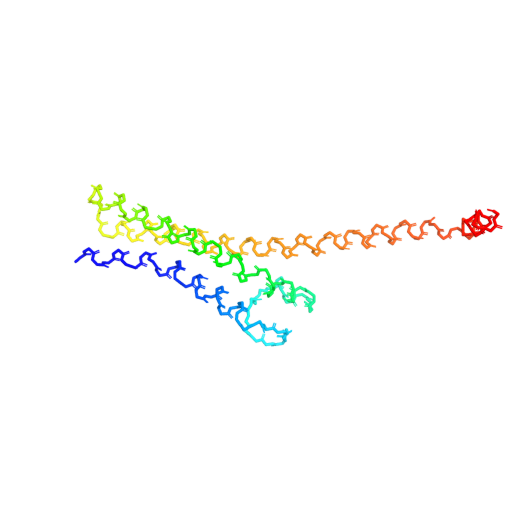96 ? 9.252 -0.606 -1.109 1.00 98.44 96 MET A CA 1
ATOM 747 C C . MET A 1 96 ? 8.809 0.698 -0.438 1.00 98.44 96 MET A C 1
ATOM 749 O O . MET A 1 96 ? 8.042 0.649 0.525 1.00 98.44 96 MET A O 1
ATOM 753 N N . VAL A 1 97 ? 9.218 1.863 -0.956 1.00 98.62 97 VAL A N 1
ATOM 754 C CA . VAL A 1 97 ? 8.767 3.170 -0.442 1.00 98.62 97 VAL A CA 1
ATOM 755 C C . VAL A 1 97 ? 7.244 3.283 -0.501 1.00 98.62 97 VAL A C 1
ATOM 757 O O . VAL A 1 97 ? 6.618 3.642 0.495 1.00 98.62 97 VAL A O 1
ATOM 760 N N . PHE A 1 98 ? 6.628 2.935 -1.631 1.00 98.69 98 PHE A N 1
ATOM 761 C CA . PHE A 1 98 ? 5.171 2.989 -1.788 1.00 98.69 98 PHE A CA 1
ATOM 762 C C . PHE A 1 98 ? 4.433 1.975 -0.911 1.00 98.69 98 PHE A C 1
ATOM 764 O O . PHE A 1 98 ? 3.377 2.296 -0.357 1.00 98.69 98 PHE A O 1
ATOM 771 N N . LEU A 1 99 ? 4.990 0.775 -0.745 1.00 98.44 99 LEU A N 1
ATOM 772 C CA . LEU A 1 99 ? 4.431 -0.237 0.144 1.00 98.44 99 LEU A CA 1
ATOM 773 C C . LEU A 1 99 ? 4.425 0.254 1.597 1.00 98.44 99 LEU A C 1
ATOM 775 O O . LEU A 1 99 ? 3.379 0.233 2.248 1.00 98.44 99 LEU A O 1
ATOM 779 N N . PHE A 1 100 ? 5.558 0.761 2.095 1.00 98.44 100 PHE A N 1
ATOM 780 C CA . PHE A 1 100 ? 5.634 1.339 3.439 1.00 98.44 100 PHE A CA 1
ATOM 781 C C . PHE A 1 100 ? 4.730 2.559 3.591 1.00 98.44 100 PHE A C 1
ATOM 783 O O . PHE A 1 100 ? 4.082 2.708 4.626 1.00 98.44 100 PHE A O 1
ATOM 790 N N . LEU A 1 101 ? 4.629 3.397 2.558 1.00 98.62 101 LEU A N 1
ATOM 791 C CA . LEU A 1 101 ? 3.732 4.544 2.548 1.00 98.62 101 LEU A CA 1
ATOM 792 C C . LEU A 1 101 ? 2.262 4.120 2.702 1.00 98.62 101 LEU A C 1
ATOM 794 O O . LEU A 1 101 ? 1.519 4.792 3.415 1.00 98.62 101 LEU A O 1
ATOM 798 N N . ALA A 1 102 ? 1.838 3.005 2.100 1.00 98.56 102 ALA A N 1
ATOM 799 C CA . ALA A 1 102 ? 0.477 2.488 2.251 1.00 98.56 102 ALA A CA 1
ATOM 800 C C . ALA A 1 102 ? 0.170 2.051 3.690 1.00 98.56 102 ALA A C 1
ATOM 802 O O . ALA A 1 102 ? -0.871 2.426 4.240 1.00 98.56 102 ALA A O 1
ATOM 803 N N . PHE A 1 103 ? 1.092 1.326 4.330 1.00 98.19 103 PHE A N 1
ATOM 804 C CA . PHE A 1 103 ? 0.968 0.976 5.747 1.00 98.19 103 PHE A CA 1
ATOM 805 C C . PHE A 1 103 ? 0.987 2.221 6.634 1.00 98.19 103 PHE A C 1
ATOM 807 O O . PHE A 1 103 ? 0.098 2.392 7.463 1.00 98.19 103 PHE A O 1
ATOM 814 N N . TYR A 1 104 ? 1.945 3.126 6.425 1.00 98.38 104 TYR A N 1
ATOM 815 C CA . TYR A 1 104 ? 2.065 4.362 7.193 1.00 98.38 104 TYR A CA 1
ATOM 816 C C . TYR A 1 104 ? 0.791 5.209 7.112 1.00 98.38 104 TYR A C 1
ATOM 818 O O . TYR A 1 104 ? 0.242 5.581 8.144 1.00 98.38 104 TYR A O 1
ATOM 826 N N . GLN A 1 105 ? 0.268 5.462 5.907 1.00 98.50 105 GLN A N 1
ATOM 827 C CA . GLN A 1 105 ? -0.967 6.232 5.735 1.00 98.50 105 GLN A CA 1
ATOM 828 C C . GLN A 1 105 ? -2.167 5.561 6.405 1.00 98.50 105 GLN A C 1
ATOM 830 O O . GLN A 1 105 ? -2.998 6.246 7.001 1.00 98.50 105 GLN A O 1
ATOM 835 N N . THR A 1 106 ? -2.263 4.233 6.323 1.00 98.31 106 THR A N 1
ATOM 836 C CA . THR A 1 106 ? -3.348 3.490 6.972 1.00 98.31 106 THR A CA 1
ATOM 837 C C . THR A 1 106 ? -3.246 3.609 8.495 1.00 98.31 106 THR A C 1
ATOM 839 O O . THR A 1 106 ? -4.219 3.988 9.146 1.00 98.31 106 THR A O 1
ATOM 842 N N . GLU A 1 107 ? -2.062 3.378 9.067 1.00 98.31 107 GLU A N 1
ATOM 843 C CA . GLU A 1 107 ? -1.818 3.483 10.509 1.00 98.31 107 GLU A CA 1
ATOM 844 C C . GLU A 1 107 ? -2.045 4.901 11.046 1.00 98.31 107 GLU A C 1
ATOM 846 O O . GLU A 1 107 ? -2.680 5.059 12.091 1.00 98.31 107 GLU A O 1
ATOM 851 N N . SER A 1 108 ? -1.563 5.930 10.344 1.00 97.81 108 SER A N 1
ATOM 852 C CA . SER A 1 108 ? -1.741 7.330 10.747 1.00 97.81 108 SER A CA 1
ATOM 853 C C . SER A 1 108 ? -3.217 7.715 10.778 1.00 97.81 108 SER A C 1
ATOM 855 O O . SER A 1 108 ? -3.690 8.202 11.801 1.00 97.81 108 SER A O 1
ATOM 857 N N . ARG A 1 109 ? -3.991 7.367 9.741 1.00 98.06 109 ARG A N 1
ATOM 858 C CA . ARG A 1 109 ? -5.433 7.664 9.702 1.00 98.06 109 ARG A CA 1
ATOM 859 C C . ARG A 1 109 ? -6.223 6.947 10.794 1.00 98.06 109 ARG A C 1
ATOM 861 O O . ARG A 1 109 ? -7.205 7.501 11.290 1.00 98.06 109 ARG A O 1
ATOM 868 N N . ILE A 1 110 ? -5.839 5.718 11.164 1.00 97.69 110 ILE A N 1
ATOM 869 C CA . ILE A 1 110 ? -6.441 5.025 12.315 1.00 97.69 110 ILE A CA 1
ATOM 870 C C . ILE A 1 110 ? -6.120 5.802 13.596 1.00 97.69 110 ILE A C 1
ATOM 872 O O . ILE A 1 110 ? -7.031 6.108 14.362 1.00 97.69 110 ILE A O 1
ATOM 876 N N . LYS A 1 111 ? -4.848 6.150 13.825 1.00 96.50 111 LYS A N 1
ATOM 877 C CA . LYS A 1 111 ? -4.421 6.869 15.036 1.00 96.50 111 LYS A CA 1
ATOM 878 C C . LYS A 1 111 ? -5.114 8.221 15.176 1.00 96.50 111 LYS A C 1
ATOM 880 O O . LYS A 1 111 ? -5.696 8.462 16.227 1.00 96.50 111 LYS A O 1
ATOM 885 N N . GLU A 1 112 ? -5.123 9.034 14.125 1.00 95.50 112 GLU A N 1
ATOM 886 C CA . GLU A 1 112 ? -5.779 10.349 14.087 1.00 95.50 112 GLU A CA 1
ATOM 887 C C . GLU A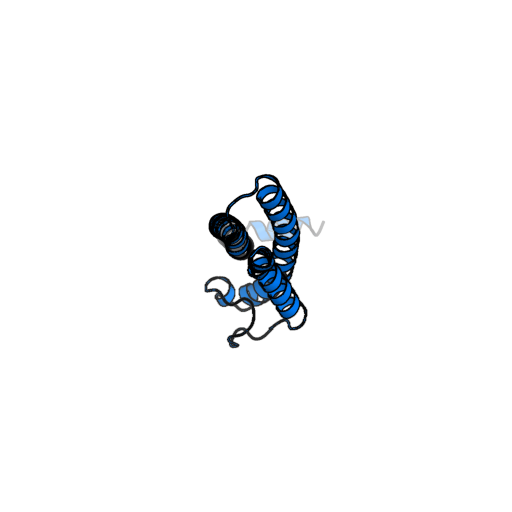 1 112 ? -7.252 10.243 14.508 1.00 95.50 112 GLU A C 1
ATOM 889 O O . GLU A 1 112 ? -7.678 10.871 15.477 1.00 95.50 112 GLU A O 1
ATOM 894 N N . LYS A 1 113 ? -8.011 9.330 13.885 1.00 94.50 113 LYS A N 1
ATOM 895 C CA . LYS A 1 113 ? -9.441 9.157 14.179 1.00 94.50 113 LYS A CA 1
ATOM 896 C C . LYS A 1 113 ? -9.740 8.827 15.645 1.00 94.50 113 LYS A C 1
ATOM 898 O O . LYS A 1 113 ? -10.766 9.256 16.178 1.00 94.50 113 LYS A O 1
ATOM 903 N N . PHE A 1 114 ? -8.904 8.014 16.288 1.00 92.38 114 PHE A N 1
ATOM 904 C CA . PHE A 1 114 ? -9.152 7.554 17.658 1.00 92.38 114 PHE A CA 1
ATOM 905 C C . PHE A 1 114 ? -8.435 8.389 18.729 1.00 92.38 114 PHE A C 1
ATOM 907 O O . PHE A 1 114 ? -8.867 8.388 19.886 1.00 92.38 114 PHE A O 1
ATOM 914 N N . GLN A 1 115 ? -7.408 9.155 18.360 1.00 89.56 115 GLN A N 1
ATOM 915 C CA . GLN A 1 115 ? -6.789 10.157 19.224 1.00 89.56 115 GLN A CA 1
ATOM 916 C C . GLN A 1 115 ? -7.742 11.336 19.459 1.00 89.56 115 GLN A C 1
ATOM 918 O O . GLN A 1 115 ? -8.014 11.667 20.615 1.00 89.56 115 GLN A O 1
ATOM 923 N N . ASP A 1 116 ? -8.348 11.876 18.400 1.00 78.50 116 ASP A N 1
ATOM 924 C CA . ASP A 1 116 ? -9.291 13.002 18.494 1.00 78.50 116 ASP A CA 1
ATOM 925 C C . ASP A 1 116 ? -10.504 12.664 19.367 1.00 78.50 116 ASP A C 1
ATOM 927 O O . ASP A 1 116 ? -10.912 13.440 20.234 1.00 78.50 116 ASP A O 1
ATOM 931 N N . LYS A 1 117 ? -11.040 11.446 19.215 1.00 75.75 117 LYS A N 1
ATOM 932 C CA . LYS A 1 117 ? -12.151 10.956 20.042 1.00 75.75 117 LYS A CA 1
ATOM 933 C C . LYS A 1 117 ? -11.782 10.893 21.528 1.00 75.75 117 LYS A C 1
ATOM 935 O O . LYS A 1 117 ? -12.609 11.210 22.382 1.00 75.75 117 LYS A O 1
ATOM 940 N N . THR A 1 118 ? -10.552 10.489 21.840 1.00 79.38 118 THR A N 1
ATOM 941 C CA . THR A 1 118 ? -10.063 10.390 23.224 1.00 79.38 118 THR A CA 1
ATOM 942 C C . THR A 1 118 ? -9.904 11.773 23.857 1.00 79.38 118 THR A C 1
ATOM 944 O O . THR A 1 118 ? -10.294 11.970 25.011 1.00 79.38 118 THR A O 1
ATOM 947 N N . ILE A 1 119 ? -9.398 12.748 23.095 1.00 79.69 119 ILE A N 1
ATOM 948 C CA . ILE A 1 119 ? -9.263 14.140 23.542 1.00 79.69 119 ILE A CA 1
ATOM 949 C C . ILE A 1 119 ? -10.647 14.751 23.790 1.00 79.69 119 ILE A C 1
ATOM 951 O O . ILE A 1 119 ? -10.887 15.276 24.874 1.00 79.69 119 ILE A O 1
ATOM 955 N N . GLY A 1 120 ? -11.593 14.603 22.856 1.00 77.50 120 GLY A N 1
ATOM 956 C CA . GLY A 1 120 ? -12.957 15.122 23.017 1.00 77.50 120 GLY A CA 1
ATOM 957 C C . GLY A 1 120 ? -13.680 14.563 24.248 1.00 77.50 120 GLY A C 1
ATOM 958 O O . GLY A 1 120 ? -14.284 15.316 25.007 1.00 77.50 120 GLY A O 1
ATOM 959 N N . LEU A 1 121 ? -13.560 13.256 24.509 1.00 81.75 121 LEU A N 1
ATOM 960 C CA . LEU A 1 121 ? -14.123 12.631 25.715 1.00 81.75 121 LEU A CA 1
ATOM 961 C C . LEU A 1 121 ? -13.461 13.134 27.004 1.00 81.75 121 LEU A C 1
ATOM 963 O O . LEU A 1 121 ? -14.139 13.296 28.018 1.00 81.75 121 LEU A O 1
ATOM 967 N N . SER A 1 122 ? -12.151 13.384 26.972 1.00 82.19 122 SER A N 1
ATOM 968 C CA . SER A 1 122 ? -11.419 13.950 28.110 1.00 82.19 122 SER A CA 1
ATOM 969 C C . SER A 1 122 ? -11.880 15.379 28.405 1.00 82.19 122 SER A C 1
ATOM 971 O O . SER A 1 122 ? -12.162 15.699 29.557 1.00 82.19 122 SER A O 1
ATOM 973 N N . LEU A 1 123 ? -12.050 16.211 27.372 1.00 80.81 123 LEU A N 1
ATOM 974 C CA . LEU A 1 123 ? -12.570 17.574 27.512 1.00 80.81 123 LEU A CA 1
ATOM 975 C C . LEU A 1 123 ? -14.009 17.578 28.039 1.00 80.81 123 LEU A C 1
ATOM 977 O O . LEU A 1 123 ? -14.299 18.285 28.998 1.00 80.81 123 LEU A O 1
ATOM 981 N N . LEU A 1 124 ? -14.896 16.741 27.491 1.00 81.06 124 LEU A N 1
ATOM 982 C CA . LEU A 1 124 ? -16.275 16.630 27.980 1.00 81.06 124 LEU A CA 1
ATOM 983 C C . LEU A 1 124 ? -16.344 16.199 29.449 1.00 81.06 124 LEU A C 1
ATOM 985 O O . LEU A 1 124 ? -17.196 16.693 30.175 1.00 81.06 124 LEU A O 1
ATOM 989 N N . LYS A 1 125 ? -15.444 15.324 29.914 1.00 79.81 125 LYS A N 1
ATOM 990 C CA . LYS A 1 125 ? -15.360 14.976 31.342 1.00 79.81 125 LYS A CA 1
ATOM 991 C C . LYS A 1 125 ? -14.875 16.143 32.199 1.00 79.81 125 LYS A C 1
ATOM 993 O O . LYS A 1 125 ? -15.414 16.341 33.280 1.00 79.81 125 LYS A O 1
ATOM 998 N N . LEU A 1 126 ? -13.882 16.903 31.734 1.00 80.62 126 LEU A N 1
ATOM 999 C CA . LEU A 1 126 ? -13.347 18.057 32.464 1.00 80.62 126 LEU A CA 1
ATOM 1000 C C . LEU A 1 126 ? -14.386 19.179 32.598 1.00 80.62 126 LEU A C 1
ATOM 1002 O O . LEU A 1 126 ? -14.631 19.649 33.704 1.00 80.62 126 LEU A O 1
ATOM 1006 N N . TYR A 1 127 ? -15.034 19.562 31.495 1.00 79.19 127 TYR A N 1
ATOM 1007 C CA . TYR A 1 127 ? -16.052 20.617 31.491 1.00 79.19 127 TYR A CA 1
ATOM 1008 C C . TYR A 1 127 ? -17.398 20.142 32.049 1.00 79.19 127 TYR A C 1
ATOM 1010 O O . TYR A 1 127 ? -18.059 20.880 32.770 1.00 79.19 127 TYR A O 1
ATOM 1018 N N . GLY A 1 128 ? -17.795 18.897 31.772 1.00 69.88 128 GLY A N 1
ATOM 1019 C CA . GLY A 1 128 ? -19.006 18.298 32.331 1.00 69.88 128 GLY A CA 1
ATOM 1020 C C . GLY A 1 128 ? -18.953 18.235 33.855 1.00 69.88 128 GLY A C 1
ATOM 1021 O O . GLY A 1 128 ? -19.905 18.650 34.501 1.00 69.88 128 GLY A O 1
ATOM 1022 N N . ASN A 1 129 ? -17.814 17.835 34.436 1.00 62.97 129 ASN A N 1
ATOM 1023 C CA . ASN A 1 129 ? -17.624 17.838 35.891 1.00 62.97 129 ASN A CA 1
ATOM 1024 C C . ASN A 1 129 ? -17.513 19.242 36.503 1.00 62.97 129 ASN A C 1
ATOM 1026 O O . ASN A 1 129 ? -17.799 19.383 37.688 1.00 62.97 129 ASN A O 1
ATOM 1030 N N . SER A 1 130 ? -17.131 20.275 35.740 1.00 60.47 130 SER A N 1
ATOM 1031 C CA . SER A 1 130 ? -17.121 21.659 36.241 1.00 60.47 130 SER A CA 1
ATOM 1032 C C . SER A 1 130 ? -18.485 22.353 36.149 1.00 60.47 130 SER A C 1
ATOM 1034 O O . SER A 1 130 ? -18.669 23.394 36.769 1.00 60.47 130 SER A O 1
ATOM 1036 N N . LEU A 1 131 ? -19.424 21.810 35.364 1.00 54.69 131 LEU A N 1
ATOM 1037 C CA . LEU A 1 131 ? -20.790 22.325 35.186 1.00 54.69 131 LEU A CA 1
ATOM 1038 C C . LEU A 1 131 ? -21.829 21.608 36.070 1.00 54.69 131 LEU A C 1
ATOM 1040 O O . LEU A 1 131 ? -22.997 21.985 36.049 1.00 54.69 131 LEU A O 1
ATOM 1044 N N . PHE A 1 132 ? -21.417 20.639 36.898 1.00 55.50 132 PHE A N 1
ATOM 1045 C CA . PHE A 1 132 ? -22.224 20.115 38.012 1.00 55.50 132 PHE A CA 1
ATOM 1046 C C . PHE A 1 132 ? -22.171 21.043 39.242 1.00 55.50 132 PHE A C 1
ATOM 1048 O O . PHE A 1 132 ? -22.014 20.587 40.372 1.00 55.50 132 PHE A O 1
ATOM 1055 N N . ASP A 1 133 ? -22.325 22.351 39.035 1.00 56.81 133 ASP A N 1
ATOM 1056 C CA . ASP A 1 133 ? -22.976 23.177 40.046 1.00 56.81 133 ASP A CA 1
ATOM 1057 C C . ASP A 1 133 ? -24.472 23.148 39.714 1.00 56.81 133 ASP A C 1
ATOM 1059 O O . ASP A 1 133 ? -24.900 23.589 38.644 1.00 56.81 133 ASP A O 1
ATOM 1063 N N . HIS A 1 134 ? -25.273 22.560 40.604 1.00 52.94 134 HIS A N 1
ATOM 1064 C CA . HIS A 1 134 ? -26.718 22.348 40.437 1.00 52.94 134 HIS A CA 1
ATOM 1065 C C . HIS A 1 134 ? -27.513 23.645 40.162 1.00 52.94 134 HIS A C 1
ATOM 1067 O O . HIS A 1 134 ? -28.696 23.584 39.825 1.00 52.94 134 HIS A O 1
ATOM 1073 N N . SER A 1 135 ? -26.869 24.809 40.265 1.00 53.84 135 SER A N 1
ATOM 1074 C CA . SER A 1 135 ? -27.392 26.130 39.921 1.00 53.84 135 SER A CA 1
ATOM 1075 C C . SER A 1 135 ? -27.557 26.376 38.408 1.00 53.84 135 SER A C 1
ATOM 1077 O O . SER A 1 135 ? -28.472 27.101 38.020 1.00 53.84 135 SER A O 1
ATOM 1079 N N . PHE A 1 136 ? -26.744 25.759 37.534 1.00 53.09 136 PHE A N 1
ATOM 1080 C CA . PHE A 1 136 ? -26.744 26.070 36.091 1.00 53.09 136 PHE A CA 1
ATOM 1081 C C . PHE A 1 136 ? -27.833 25.329 35.297 1.00 53.09 136 PHE A C 1
ATOM 1083 O O . PHE A 1 136 ? -28.427 25.886 34.373 1.00 53.09 136 PHE A O 1
ATOM 1090 N N . VAL A 1 137 ? -28.161 24.092 35.689 1.00 51.97 137 VAL A N 1
ATOM 1091 C CA . VAL A 1 137 ? -29.233 23.298 35.052 1.00 51.97 137 VAL A CA 1
ATOM 1092 C C . VAL A 1 137 ? -30.607 23.953 35.265 1.00 51.97 137 VAL A C 1
ATOM 1094 O O . VAL A 1 137 ? -31.424 23.987 34.347 1.00 51.97 137 VAL A O 1
ATOM 1097 N N . PHE A 1 138 ? -30.827 24.570 36.431 1.00 52.91 138 PHE A N 1
ATOM 1098 C CA . PHE A 1 138 ? -32.067 25.289 36.744 1.00 52.91 138 PHE A CA 1
ATOM 1099 C C . PHE A 1 138 ? -32.255 26.590 35.937 1.00 52.91 138 PHE A C 1
ATOM 1101 O O . PHE A 1 138 ? -33.399 26.991 35.709 1.00 52.91 138 PHE A O 1
ATOM 1108 N N . ASP A 1 139 ? -31.177 27.251 35.489 1.00 53.12 139 ASP A N 1
ATOM 1109 C CA . ASP A 1 139 ? -31.278 28.481 34.679 1.00 53.12 139 ASP A CA 1
ATOM 1110 C C . ASP A 1 139 ? -31.620 28.178 33.210 1.00 53.12 139 ASP A C 1
ATOM 1112 O O . ASP A 1 139 ? -32.351 28.935 32.569 1.00 53.12 139 ASP A O 1
ATOM 1116 N N . ILE A 1 140 ? -31.167 27.034 32.681 1.00 53.16 140 ILE A N 1
ATOM 1117 C CA . ILE A 1 140 ? -31.503 26.602 31.316 1.00 53.16 140 ILE A CA 1
ATOM 1118 C C . ILE A 1 140 ? -32.965 26.144 31.226 1.00 53.16 140 ILE A C 1
ATOM 1120 O O . ILE A 1 140 ? -33.664 26.557 30.301 1.00 53.16 140 ILE A O 1
ATOM 1124 N N . GLU A 1 141 ? -33.471 25.369 32.193 1.00 48.00 141 GLU A N 1
ATOM 1125 C CA . GLU A 1 141 ? -34.883 24.945 32.181 1.00 48.00 141 GLU A CA 1
ATOM 1126 C C . GLU A 1 141 ? -35.856 26.129 32.315 1.00 48.00 141 GLU A C 1
ATOM 1128 O O . GLU A 1 141 ? -36.905 26.140 31.669 1.00 48.00 141 GLU A O 1
ATOM 1133 N N . LYS A 1 142 ? -35.491 27.181 33.064 1.00 51.78 142 LYS A N 1
ATOM 1134 C CA . LYS A 1 142 ? -36.303 28.406 33.160 1.00 51.78 142 LYS A CA 1
ATOM 1135 C C . LYS A 1 142 ? -36.274 29.280 31.906 1.00 51.78 142 LYS A C 1
ATOM 1137 O O . LYS A 1 142 ? -37.236 30.005 31.679 1.00 51.78 142 LYS A O 1
ATOM 1142 N N . ARG A 1 143 ? -35.215 29.230 31.091 1.00 52.69 143 ARG A N 1
ATOM 1143 C CA . ARG A 1 143 ? -35.114 30.011 29.839 1.00 52.69 143 ARG A CA 1
ATOM 1144 C C . ARG A 1 143 ? -35.769 29.343 28.632 1.00 52.69 143 ARG A C 1
ATOM 1146 O O . ARG A 1 143 ? -36.004 30.024 27.644 1.00 52.69 143 ARG A O 1
ATOM 1153 N N . VAL A 1 144 ? -36.042 28.041 28.692 1.00 49.94 144 VAL A N 1
ATOM 1154 C CA . VAL A 1 144 ? -36.692 27.288 27.601 1.00 49.94 144 VAL A CA 1
ATOM 1155 C C . VAL A 1 144 ? -38.222 27.227 27.769 1.00 49.94 144 VAL A C 1
ATOM 1157 O O . VAL A 1 144 ? -38.929 26.902 26.820 1.00 49.94 144 VAL A O 1
ATOM 1160 N N . LEU A 1 145 ? -38.748 27.578 28.948 1.00 42.72 145 LEU A N 1
ATOM 1161 C CA . LEU A 1 145 ? -40.183 27.559 29.277 1.00 42.72 145 LEU A CA 1
ATOM 1162 C C . LEU A 1 145 ? -40.847 28.954 29.335 1.00 42.72 145 LEU A C 1
ATOM 1164 O O . LEU A 1 145 ? -41.925 29.083 29.917 1.00 42.72 145 LEU A O 1
ATOM 1168 N N . ILE A 1 146 ? -40.234 29.983 28.734 1.00 47.72 146 ILE A N 1
ATOM 1169 C CA . ILE A 1 146 ? -40.835 31.316 28.522 1.00 47.72 146 ILE A CA 1
ATOM 1170 C C . ILE A 1 146 ? -40.811 31.643 27.031 1.00 47.72 146 ILE A C 1
ATOM 1172 O O . ILE A 1 146 ? -39.736 31.451 26.420 1.00 47.72 146 ILE A O 1
#

Secondary structure (DSSP, 8-state):
-GGGGGGGGHHHHHHHHHHHHHHHS----TTSS-SS--TTGGG-HHHHHHHHHHHHHHHHHHHHHHHHHHHHHHHHHHHTT--HHHHHHHHHHHHHHHHHHHHHHHHHHHHHHHHHHHHHHHHHHHHHHHS--HHHHHHHHHHH--

Foldseek 3Di:
DLVLLVLLLPLLVCLQVLLVCLVVDPDQDLVDPDHDDDPLCNPDSVSVNLLSVVLSVLSNVLSVVLNVVSVVLSVVCVVVVPDSVVSSVVSVVSSVVSVVVSVVVSSVVSCVVVVVVVVVVVVCVVVVVVPPPVVPVVVVVVVVVD

pLDDT: mean 88.96, std 14.94, range [42.72, 98.81]